Protein AF-A0A4Q1JEM3-F1 (afdb_monomer)

Mean predicted aligned error: 6.51 Å

Sequence (159 aa):
MIFRDGFASHGNNRNLQQHIRGDSCAAGSRDSNYIATISDINEAYNIARLYYSRSTFSGRLYRYRIRADNSFCSLPPSVAYIESRGIQFGHFERVMMRLQSEYASVNSIPIENIQGAVELVYDRNISMVNIVGVDYEKEIKGFDSCSCFIIQCLLCRHG

Foldseek 3Di:
DCLVAFFFQQAQDPPVVCVLVCQCDPVHVSHDQWDKWFLDPVVVFVVVLVQVVDPPHPFWKKKWKFQDDPQKDFVPVVVVVVVVVVDDDDPVSVVSSVVRRIIIGGGGGDSVGTPDMWIWDADPVVSGIDTDDDDPVVVDPDSPSRIIIDMDTPVPPDD

Structure (mmCIF, N/CA/C/O backbone):
data_AF-A0A4Q1JEM3-F1
#
_entry.id   AF-A0A4Q1JEM3-F1
#
loop_
_atom_site.group_PDB
_atom_site.id
_atom_site.type_symbol
_atom_site.label_atom_id
_atom_site.label_alt_id
_atom_site.label_comp_id
_atom_site.label_asym_id
_atom_site.label_entity_id
_atom_site.label_seq_id
_atom_site.pdbx_PDB_ins_code
_atom_site.Cartn_x
_atom_site.Cartn_y
_atom_site.Cartn_z
_atom_site.occupancy
_atom_site.B_iso_or_equiv
_atom_site.auth_seq_id
_atom_site.auth_comp_id
_atom_site.auth_asym_id
_atom_site.auth_atom_id
_atom_site.pdbx_PDB_model_num
ATOM 1 N N . MET A 1 1 ? -2.464 -15.538 -9.367 1.00 70.50 1 MET A N 1
ATOM 2 C CA . MET A 1 1 ? -2.962 -15.752 -7.990 1.00 70.50 1 MET A CA 1
ATOM 3 C C . MET A 1 1 ? -3.841 -14.600 -7.528 1.00 70.50 1 MET A C 1
ATOM 5 O O . MET A 1 1 ? -4.985 -14.854 -7.202 1.00 70.50 1 MET A O 1
ATOM 9 N N . ILE A 1 2 ? -3.372 -13.348 -7.578 1.00 84.44 2 ILE A N 1
ATOM 10 C CA . ILE A 1 2 ? -4.177 -12.178 -7.174 1.00 84.44 2 ILE A CA 1
ATOM 11 C C . ILE A 1 2 ? -5.470 -12.017 -7.999 1.00 84.44 2 ILE A C 1
ATOM 13 O O . ILE A 1 2 ? -6.526 -11.824 -7.421 1.00 84.44 2 ILE A O 1
ATOM 17 N N . PHE A 1 3 ? -5.443 -12.246 -9.316 1.00 83.94 3 PHE A N 1
ATOM 18 C CA . PHE A 1 3 ? -6.669 -12.278 -10.142 1.00 83.94 3 PHE A CA 1
ATOM 19 C C . PHE A 1 3 ? -7.652 -13.419 -9.820 1.00 83.94 3 PHE A C 1
ATOM 21 O O . PHE A 1 3 ? -8.728 -13.473 -10.400 1.00 83.94 3 PHE A O 1
ATOM 28 N N . ARG A 1 4 ? -7.279 -14.353 -8.940 1.00 85.25 4 ARG A N 1
ATOM 29 C CA . ARG A 1 4 ? -8.142 -15.451 -8.483 1.00 85.25 4 ARG A CA 1
ATOM 30 C C . ARG A 1 4 ? -8.640 -15.220 -7.056 1.00 85.25 4 ARG A C 1
ATOM 32 O O . ARG A 1 4 ? -9.787 -15.525 -6.773 1.00 85.25 4 ARG A O 1
ATOM 39 N N . ASP A 1 5 ? -7.776 -14.696 -6.187 1.00 88.69 5 ASP A N 1
ATOM 40 C CA . ASP A 1 5 ? -8.023 -14.644 -4.740 1.00 88.69 5 ASP A CA 1
ATOM 41 C C . ASP A 1 5 ? -8.315 -13.220 -4.224 1.00 88.69 5 ASP A C 1
ATOM 43 O O . ASP A 1 5 ? -8.760 -13.058 -3.093 1.00 88.69 5 ASP A O 1
ATOM 47 N N . GLY A 1 6 ? -8.051 -12.184 -5.025 1.00 91.25 6 GLY A N 1
ATOM 48 C CA . GLY A 1 6 ? -8.112 -10.793 -4.587 1.00 91.25 6 GLY A CA 1
ATOM 49 C C . GLY A 1 6 ? -6.960 -10.416 -3.650 1.00 91.25 6 GLY A C 1
ATOM 50 O O . GLY A 1 6 ? -5.905 -11.064 -3.628 1.00 91.25 6 GLY A O 1
ATOM 51 N N . PHE A 1 7 ? -7.167 -9.355 -2.873 1.00 93.69 7 PHE A N 1
ATOM 52 C CA . PHE A 1 7 ? -6.309 -8.990 -1.746 1.00 93.69 7 PHE A CA 1
ATOM 53 C C . PHE A 1 7 ? -7.063 -9.179 -0.434 1.00 93.69 7 PHE A C 1
ATOM 55 O O . PHE A 1 7 ? -8.241 -8.848 -0.344 1.00 93.69 7 PHE A O 1
ATOM 62 N N . ALA A 1 8 ? -6.364 -9.652 0.592 1.00 94.00 8 ALA A N 1
ATOM 63 C CA . ALA A 1 8 ? -6.870 -9.743 1.954 1.00 94.00 8 ALA A CA 1
ATOM 64 C C . ALA A 1 8 ? -5.931 -8.978 2.891 1.00 94.00 8 ALA A C 1
ATOM 66 O O . ALA A 1 8 ? -4.712 -8.982 2.692 1.00 94.00 8 ALA A O 1
ATOM 67 N N . SER A 1 9 ? -6.501 -8.313 3.891 1.00 93.38 9 SER A N 1
ATOM 68 C CA . SER A 1 9 ? -5.757 -7.660 4.957 1.00 93.38 9 SER A CA 1
ATOM 69 C C . SER A 1 9 ? -5.063 -8.701 5.834 1.00 93.38 9 SER A C 1
ATOM 71 O O . SER A 1 9 ? -5.367 -9.894 5.795 1.00 93.38 9 SER A O 1
ATOM 73 N N . HIS A 1 10 ? -4.100 -8.253 6.633 1.00 92.44 10 HIS A N 1
ATOM 74 C CA . HIS A 1 10 ? -3.339 -9.151 7.494 1.00 92.44 10 HIS A CA 1
ATOM 75 C C . HIS A 1 10 ? -4.174 -9.733 8.647 1.00 92.44 10 HIS A C 1
ATOM 77 O O . HIS A 1 10 ? -3.973 -10.881 9.034 1.00 92.44 10 HIS A O 1
ATOM 83 N N . GLY A 1 11 ? -5.111 -8.957 9.193 1.00 93.94 11 GLY A N 1
ATOM 84 C CA . GLY A 1 11 ? -5.962 -9.370 10.303 1.00 93.94 11 GLY A CA 1
ATOM 85 C C . GLY A 1 11 ? -7.157 -8.441 10.490 1.00 93.94 11 GLY A C 1
ATOM 86 O O . GLY A 1 11 ? -7.683 -7.902 9.521 1.00 93.94 11 GLY A O 1
ATOM 87 N N . ASN A 1 12 ? -7.579 -8.260 11.745 1.00 96.19 12 ASN A N 1
ATOM 88 C CA . ASN A 1 12 ? -8.792 -7.526 12.122 1.00 96.19 12 ASN A CA 1
ATOM 89 C C . ASN A 1 12 ? -8.513 -6.251 12.952 1.00 96.19 12 ASN A C 1
ATOM 91 O O . ASN A 1 12 ? -9.450 -5.641 13.472 1.00 96.19 12 ASN A O 1
ATOM 95 N N . ASN A 1 13 ? -7.251 -5.817 13.072 1.00 95.69 13 ASN A N 1
ATOM 96 C CA . ASN A 1 13 ? -6.868 -4.608 13.804 1.00 95.69 13 ASN A CA 1
ATOM 97 C C . ASN A 1 13 ? -7.327 -3.337 13.066 1.00 95.69 13 ASN A C 1
ATOM 99 O O . ASN A 1 13 ? -6.842 -3.010 11.983 1.00 95.69 13 ASN A O 1
ATOM 103 N N . ARG A 1 14 ? -8.264 -2.602 13.677 1.00 95.00 14 ARG A N 1
ATOM 104 C CA . ARG A 1 14 ? -8.850 -1.357 13.144 1.00 95.00 14 ARG A CA 1
ATOM 105 C C . ARG A 1 14 ? -8.169 -0.085 13.656 1.00 95.00 14 ARG A C 1
ATOM 107 O O . ARG A 1 14 ? -8.722 1.007 13.538 1.00 95.00 14 ARG A O 1
ATOM 114 N N . ASN A 1 15 ? -6.979 -0.197 14.239 1.00 93.94 15 ASN A N 1
ATOM 115 C CA . ASN A 1 15 ? -6.191 0.966 14.614 1.00 93.94 15 ASN A CA 1
ATOM 116 C C . ASN A 1 15 ? -5.556 1.597 13.363 1.00 93.94 15 ASN A C 1
ATOM 118 O O . ASN A 1 15 ? -4.464 1.222 12.937 1.00 93.94 15 ASN A O 1
ATOM 122 N N . LEU A 1 16 ? -6.251 2.573 12.774 1.00 90.88 16 LEU A N 1
ATOM 123 C CA . LEU A 1 16 ? -5.791 3.252 11.562 1.00 90.88 16 LEU A CA 1
ATOM 124 C C . LEU A 1 16 ? -4.459 3.996 11.771 1.00 90.88 16 LEU A C 1
ATOM 126 O O . LEU A 1 16 ? -3.649 4.051 10.853 1.00 90.88 16 LEU A O 1
ATOM 130 N N . GLN A 1 17 ? -4.172 4.505 12.975 1.00 90.75 17 GLN A N 1
ATOM 131 C CA . GLN A 1 17 ? -2.884 5.150 13.259 1.00 90.75 17 GLN A CA 1
ATOM 132 C C . GLN A 1 17 ? -1.719 4.151 13.166 1.00 90.75 17 GLN A C 1
ATOM 134 O O . GLN A 1 17 ? -0.692 4.466 12.569 1.00 90.75 17 GLN A O 1
ATOM 139 N N . GLN A 1 18 ? -1.886 2.934 13.697 1.00 92.06 18 GLN A N 1
ATOM 140 C CA . GLN A 1 18 ? -0.894 1.860 13.544 1.00 92.06 18 GLN A CA 1
ATOM 141 C C . GLN A 1 18 ? -0.760 1.388 12.092 1.00 92.06 18 GLN A C 1
ATOM 143 O O . GLN A 1 18 ? 0.308 0.931 11.694 1.00 92.06 18 GLN A O 1
ATOM 148 N N . HIS A 1 19 ? -1.826 1.460 11.291 1.00 91.81 19 HIS A N 1
ATOM 149 C CA . HIS A 1 19 ? -1.745 1.166 9.858 1.00 91.81 19 HIS A CA 1
ATOM 150 C C . HIS A 1 19 ? -0.910 2.210 9.113 1.00 91.81 19 HIS A C 1
ATOM 152 O O . HIS A 1 19 ? 0.063 1.846 8.460 1.00 91.81 19 HIS A O 1
ATOM 158 N N . ILE A 1 20 ? -1.223 3.497 9.299 1.00 88.31 20 ILE A N 1
ATOM 159 C CA . ILE A 1 20 ? -0.529 4.628 8.658 1.00 88.31 20 ILE A CA 1
ATOM 160 C C . ILE A 1 20 ? 0.976 4.623 8.975 1.00 88.31 20 ILE A C 1
ATOM 162 O O . ILE A 1 20 ? 1.801 4.967 8.133 1.00 88.31 20 ILE A O 1
ATOM 166 N N . ARG A 1 21 ? 1.356 4.210 10.190 1.00 86.94 21 ARG A N 1
ATOM 167 C CA . ARG A 1 21 ? 2.766 4.078 10.605 1.00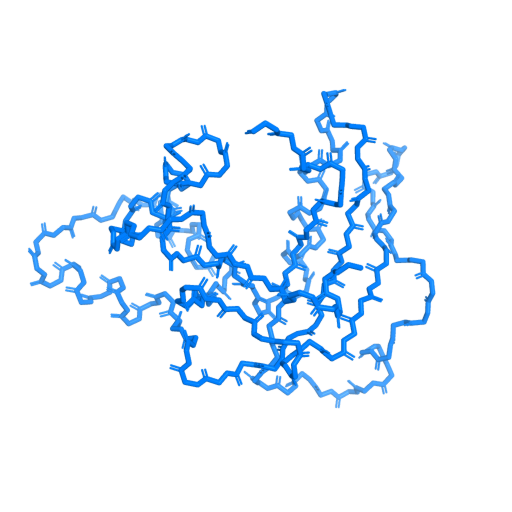 86.94 21 ARG A CA 1
ATOM 168 C C . ARG A 1 21 ? 3.475 2.853 10.028 1.00 86.94 21 ARG A C 1
ATOM 170 O O . ARG A 1 21 ? 4.699 2.785 10.062 1.00 86.94 21 ARG A O 1
ATOM 177 N N . GLY A 1 22 ? 2.722 1.875 9.532 1.00 86.38 22 GLY A N 1
ATOM 178 C CA . GLY A 1 22 ? 3.233 0.563 9.143 1.00 86.38 22 GLY A CA 1
ATOM 179 C C . GLY A 1 22 ? 3.423 -0.419 10.308 1.00 86.38 22 GLY A C 1
ATOM 180 O O . GLY A 1 22 ? 3.790 -1.568 10.059 1.00 86.38 22 GLY A O 1
ATOM 181 N N . ASP A 1 23 ? 3.119 -0.020 11.549 1.00 89.81 23 ASP A N 1
ATOM 182 C CA . ASP A 1 23 ? 3.274 -0.834 12.766 1.00 89.81 23 ASP A CA 1
ATOM 183 C C . ASP A 1 23 ? 2.390 -2.090 12.757 1.00 89.81 23 ASP A C 1
ATOM 185 O O . ASP A 1 23 ? 2.761 -3.109 13.332 1.00 89.81 23 ASP A O 1
ATOM 189 N N . SER A 1 24 ? 1.226 -2.038 12.098 1.00 91.81 24 SER A N 1
ATOM 190 C CA . SER A 1 24 ? 0.320 -3.197 11.951 1.00 91.81 24 SER A CA 1
ATOM 191 C C . SER A 1 24 ? 0.509 -3.989 10.651 1.00 91.81 24 SER A C 1
ATOM 193 O O . SER A 1 24 ? -0.155 -5.005 10.425 1.00 91.81 24 SER A O 1
ATOM 195 N N . CYS A 1 25 ? 1.420 -3.534 9.787 1.00 89.56 25 CYS A N 1
ATOM 196 C CA . CYS A 1 25 ? 1.653 -4.078 8.451 1.00 89.56 25 CYS A CA 1
ATOM 197 C C . CYS A 1 25 ? 2.765 -5.146 8.462 1.00 89.56 25 CYS A C 1
ATOM 199 O O . CYS A 1 25 ? 3.177 -5.638 9.512 1.00 89.56 25 CYS A O 1
ATOM 201 N N . ALA A 1 26 ? 3.277 -5.511 7.281 1.00 84.88 26 ALA A N 1
ATOM 202 C CA . ALA A 1 26 ? 4.251 -6.592 7.095 1.00 84.88 26 ALA A CA 1
ATOM 203 C C . ALA A 1 26 ? 5.531 -6.488 7.957 1.00 84.88 26 ALA A C 1
ATOM 205 O O . ALA A 1 26 ? 6.129 -7.519 8.283 1.00 84.88 26 ALA A O 1
ATOM 206 N N . ALA A 1 27 ? 5.952 -5.265 8.300 1.00 81.44 27 ALA A N 1
ATOM 207 C CA . ALA A 1 27 ? 7.147 -4.986 9.099 1.00 81.44 27 ALA A CA 1
ATOM 208 C C . ALA A 1 27 ? 6.894 -4.942 10.621 1.00 81.44 27 ALA A C 1
ATOM 210 O O . ALA A 1 27 ? 7.856 -4.816 11.374 1.00 81.44 27 ALA A O 1
ATOM 211 N N . GLY A 1 28 ? 5.636 -5.041 11.065 1.00 90.44 28 GLY A N 1
ATOM 212 C CA . GLY A 1 28 ? 5.246 -4.970 12.473 1.00 90.44 28 GLY A CA 1
ATOM 213 C C . GLY A 1 28 ? 4.382 -6.158 12.909 1.00 90.44 28 GLY A C 1
ATOM 214 O O . GLY A 1 28 ? 4.761 -7.302 12.665 1.00 90.44 28 GLY A O 1
ATOM 215 N N . SER A 1 29 ? 3.238 -5.917 13.563 1.00 92.75 29 SER A N 1
ATOM 216 C CA . SER A 1 29 ? 2.391 -6.973 14.160 1.00 92.75 29 SER A CA 1
ATOM 217 C C . SER A 1 29 ? 1.664 -7.862 13.152 1.00 92.75 29 SER A C 1
ATOM 219 O O . SER A 1 29 ? 1.189 -8.928 13.538 1.00 92.75 29 SER A O 1
ATOM 221 N N . ARG A 1 30 ? 1.590 -7.461 11.874 1.00 94.06 30 ARG A N 1
ATOM 222 C CA . ARG A 1 30 ? 0.907 -8.211 10.804 1.00 94.06 30 ARG A CA 1
ATOM 223 C C . ARG A 1 30 ? -0.534 -8.581 11.165 1.00 94.06 30 ARG A C 1
ATOM 225 O O . ARG A 1 30 ? -0.961 -9.712 10.957 1.00 94.06 30 ARG A O 1
ATOM 232 N N . ASP A 1 31 ? -1.292 -7.625 11.685 1.00 96.19 31 ASP A N 1
ATOM 233 C CA . ASP A 1 31 ? -2.689 -7.827 12.082 1.00 96.19 31 ASP A CA 1
ATOM 234 C C . ASP A 1 31 ? -3.642 -6.748 11.545 1.00 96.19 31 ASP A C 1
ATOM 236 O O . ASP A 1 31 ? -4.832 -6.770 11.865 1.00 96.19 31 ASP A O 1
ATOM 240 N N . SER A 1 32 ? -3.151 -5.830 10.703 1.00 95.75 32 SER A N 1
ATOM 241 C CA . SER A 1 32 ? -3.944 -4.734 10.136 1.00 95.75 32 SER A CA 1
ATOM 242 C C . SER A 1 32 ? -5.193 -5.216 9.394 1.00 95.75 32 SER A C 1
ATOM 244 O O . SER A 1 32 ? -5.114 -6.138 8.583 1.00 95.75 32 SER A O 1
ATOM 246 N N . ASN A 1 33 ? -6.321 -4.535 9.610 1.00 96.25 33 ASN A N 1
ATOM 247 C CA . ASN A 1 33 ? -7.581 -4.721 8.874 1.00 96.25 33 ASN A CA 1
ATOM 248 C C . ASN A 1 33 ? -7.680 -3.859 7.607 1.00 96.25 33 ASN A C 1
ATOM 250 O O . ASN A 1 33 ? -8.761 -3.714 7.031 1.00 96.25 33 ASN A O 1
ATOM 254 N N . TYR A 1 34 ? -6.576 -3.235 7.208 1.00 94.75 34 TYR A N 1
ATOM 255 C CA . TYR A 1 34 ? -6.535 -2.309 6.089 1.00 94.75 34 TYR A CA 1
ATOM 256 C C . TYR A 1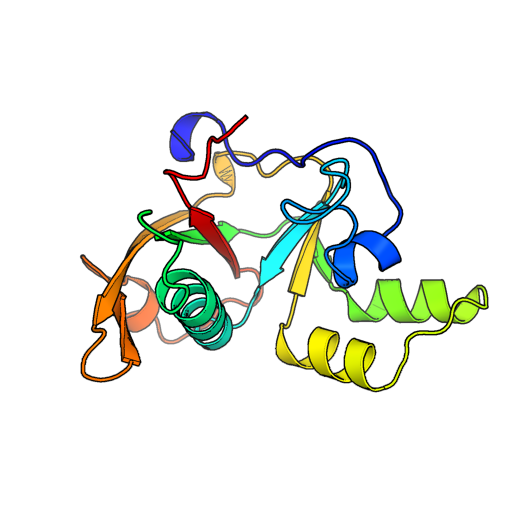 34 ? -5.530 -2.773 5.041 1.00 94.75 34 TYR A C 1
ATOM 258 O O . TYR A 1 34 ? -4.479 -3.334 5.361 1.00 94.75 34 TYR A O 1
ATOM 266 N N . ILE A 1 35 ? -5.869 -2.519 3.783 1.00 94.31 35 ILE A N 1
ATOM 267 C CA . ILE A 1 35 ? -5.008 -2.721 2.625 1.00 94.31 35 ILE A CA 1
ATOM 268 C C . ILE A 1 35 ? -4.694 -1.335 2.068 1.00 94.31 35 ILE A C 1
ATOM 270 O O . ILE A 1 35 ? -5.593 -0.651 1.572 1.00 94.31 35 ILE A O 1
ATOM 274 N N . ALA A 1 36 ? -3.427 -0.935 2.166 1.00 92.69 36 ALA A N 1
ATOM 275 C CA . ALA A 1 36 ? -2.956 0.350 1.669 1.00 92.69 36 ALA A CA 1
ATOM 276 C C . ALA A 1 36 ? -2.957 0.359 0.136 1.00 92.69 36 ALA A C 1
ATOM 278 O O . ALA A 1 36 ? -2.376 -0.521 -0.508 1.00 92.69 36 ALA A O 1
ATOM 279 N N . THR A 1 37 ? -3.600 1.368 -0.444 1.00 92.56 37 THR A N 1
ATOM 280 C CA . THR A 1 37 ? -3.606 1.639 -1.884 1.00 92.56 37 THR A CA 1
ATOM 281 C C . THR A 1 37 ? -3.298 3.110 -2.114 1.00 92.56 37 THR A C 1
ATOM 283 O O . THR A 1 37 ? -3.548 3.938 -1.248 1.00 92.56 37 THR A O 1
ATOM 286 N N . ILE A 1 38 ? -2.763 3.462 -3.273 1.00 90.62 38 ILE A N 1
ATOM 287 C CA . ILE A 1 38 ? -2.363 4.839 -3.587 1.00 90.62 38 ILE A CA 1
ATOM 288 C C . ILE A 1 38 ? -3.003 5.286 -4.893 1.00 90.62 38 ILE A C 1
ATOM 290 O O . ILE A 1 38 ? -3.203 4.479 -5.793 1.00 90.62 38 ILE A O 1
ATOM 294 N N . SER A 1 39 ? -3.332 6.566 -5.013 1.00 86.81 39 SER A N 1
ATOM 295 C CA . SER A 1 39 ? -3.916 7.117 -6.247 1.00 86.81 39 SER A CA 1
ATOM 296 C C . SER A 1 39 ? -2.879 7.748 -7.186 1.00 86.81 39 SER A C 1
ATOM 298 O O . SER A 1 39 ? -3.157 7.921 -8.370 1.00 86.81 39 SER A O 1
ATOM 300 N N . ASP A 1 40 ? -1.667 8.037 -6.697 1.00 84.44 40 ASP A N 1
ATOM 301 C CA . ASP A 1 40 ? -0.574 8.582 -7.509 1.00 84.44 40 ASP A CA 1
ATOM 302 C C . ASP A 1 40 ? 0.333 7.466 -8.052 1.00 84.44 40 ASP A C 1
ATOM 304 O O . ASP A 1 40 ? 1.024 6.760 -7.314 1.00 84.44 40 ASP A O 1
ATOM 308 N N . ILE A 1 41 ? 0.374 7.331 -9.378 1.00 85.00 41 ILE A N 1
ATOM 309 C CA . ILE A 1 41 ? 1.234 6.368 -10.075 1.00 85.00 41 ILE A CA 1
ATOM 310 C C . ILE A 1 41 ? 2.732 6.609 -9.831 1.00 85.00 41 ILE A C 1
ATOM 312 O O . ILE A 1 41 ? 3.513 5.656 -9.803 1.00 85.00 41 ILE A O 1
ATOM 316 N N . ASN A 1 42 ? 3.157 7.861 -9.643 1.00 86.56 42 ASN A N 1
ATOM 317 C CA . ASN A 1 42 ? 4.558 8.180 -9.3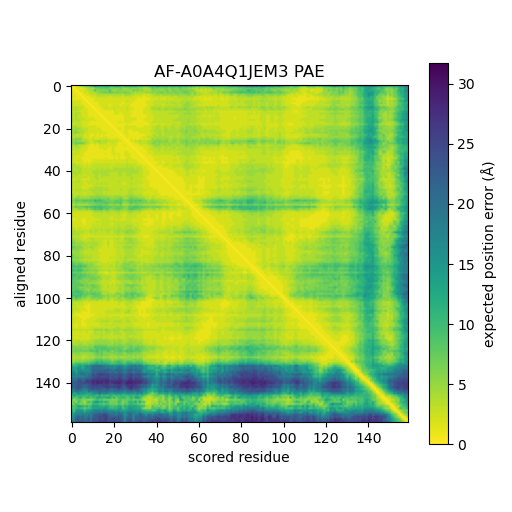78 1.00 86.56 42 ASN A CA 1
ATOM 318 C C . ASN A 1 42 ? 4.965 7.676 -7.999 1.00 86.56 42 ASN A C 1
ATOM 320 O O . ASN A 1 42 ? 6.064 7.139 -7.840 1.00 86.56 42 ASN A O 1
ATOM 324 N N . GLU A 1 43 ? 4.057 7.773 -7.028 1.00 85.88 43 GLU A N 1
ATOM 325 C CA . GLU A 1 43 ? 4.292 7.207 -5.710 1.00 85.88 43 GLU A CA 1
ATOM 326 C C . GLU A 1 43 ? 4.382 5.682 -5.764 1.00 85.88 43 GLU A C 1
ATOM 328 O O . GLU A 1 43 ? 5.218 5.087 -5.085 1.00 85.88 43 GLU A O 1
ATOM 333 N N . ALA A 1 44 ? 3.641 5.037 -6.669 1.00 87.31 44 ALA A N 1
ATOM 334 C CA . ALA A 1 44 ? 3.800 3.610 -6.914 1.00 87.31 44 ALA A CA 1
ATOM 335 C C . ALA A 1 44 ? 5.245 3.296 -7.345 1.00 87.31 44 ALA A C 1
ATOM 337 O O . ALA A 1 44 ? 5.926 2.447 -6.764 1.00 87.31 44 ALA A O 1
ATOM 338 N N . TYR A 1 45 ? 5.787 4.033 -8.311 1.00 90.62 45 TYR A N 1
ATOM 339 C CA . TYR A 1 45 ? 7.178 3.831 -8.715 1.00 90.62 45 TYR A CA 1
ATOM 340 C C . TYR A 1 45 ? 8.185 4.149 -7.600 1.00 90.62 45 TYR A C 1
ATOM 342 O O . TYR A 1 45 ? 9.195 3.450 -7.486 1.00 90.62 45 TYR A O 1
ATOM 350 N N . ASN A 1 46 ? 7.913 5.138 -6.743 1.00 89.62 46 ASN A N 1
ATOM 351 C CA . ASN A 1 46 ? 8.749 5.437 -5.579 1.00 89.62 46 ASN A CA 1
ATOM 352 C C . ASN A 1 46 ? 8.756 4.286 -4.568 1.00 89.62 46 ASN A C 1
ATOM 354 O O . ASN A 1 46 ? 9.832 3.837 -4.171 1.00 89.62 46 ASN A O 1
ATOM 358 N N . ILE A 1 47 ? 7.588 3.747 -4.214 1.00 88.50 47 ILE A N 1
ATOM 359 C CA . ILE A 1 47 ? 7.463 2.587 -3.323 1.00 88.50 47 ILE A CA 1
ATOM 360 C C . ILE A 1 47 ? 8.191 1.381 -3.921 1.00 88.50 47 ILE A C 1
ATOM 362 O O . ILE A 1 47 ? 8.985 0.734 -3.238 1.00 88.50 47 ILE A O 1
ATOM 366 N N . ALA A 1 48 ? 7.986 1.095 -5.209 1.00 91.94 48 ALA A N 1
ATOM 367 C CA . ALA A 1 48 ? 8.668 -0.009 -5.876 1.00 91.94 48 ALA A CA 1
ATOM 368 C C . ALA A 1 48 ? 10.194 0.154 -5.834 1.00 91.94 48 ALA A C 1
ATOM 370 O O . ALA A 1 48 ? 10.906 -0.800 -5.514 1.00 91.94 48 ALA A O 1
ATOM 371 N N . ARG A 1 49 ? 10.699 1.370 -6.077 1.00 93.19 49 ARG A N 1
ATOM 372 C CA . ARG A 1 49 ? 12.124 1.701 -5.953 1.00 93.19 49 ARG A CA 1
ATOM 373 C C . ARG A 1 49 ? 12.639 1.443 -4.537 1.00 93.19 49 ARG A C 1
ATOM 375 O O 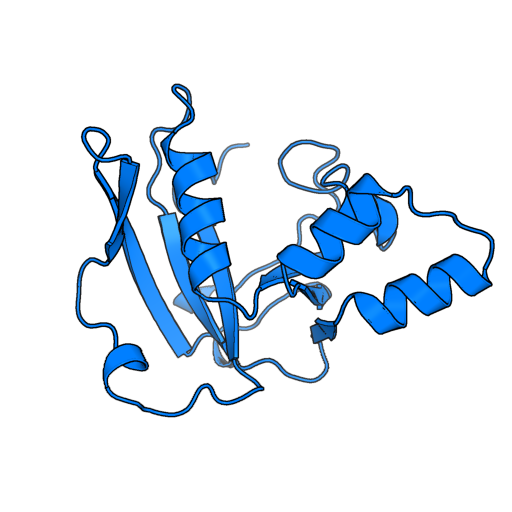. ARG A 1 49 ? 13.713 0.869 -4.396 1.00 93.19 49 ARG A O 1
ATOM 382 N N . LEU A 1 50 ? 11.885 1.823 -3.501 1.00 90.00 50 LEU A N 1
ATOM 383 C CA . LEU A 1 50 ? 12.253 1.597 -2.097 1.00 90.00 50 LEU A CA 1
ATOM 384 C C . LEU A 1 50 ? 12.336 0.112 -1.730 1.00 90.00 50 LEU A C 1
ATOM 386 O O . LEU A 1 50 ? 13.195 -0.268 -0.938 1.00 90.00 50 LEU A O 1
ATOM 390 N N . TYR A 1 51 ? 11.461 -0.732 -2.279 1.00 90.00 51 TYR A N 1
ATOM 391 C CA . TYR A 1 51 ? 11.561 -2.181 -2.092 1.00 90.00 51 TYR A CA 1
ATOM 392 C C . TYR A 1 51 ? 12.762 -2.755 -2.848 1.00 90.00 51 TYR A C 1
ATOM 394 O O . TYR A 1 51 ? 13.572 -3.462 -2.253 1.00 90.00 51 TYR A O 1
ATOM 402 N N . TYR A 1 52 ? 12.913 -2.421 -4.132 1.00 93.12 52 TYR A N 1
ATOM 403 C CA . TYR A 1 52 ? 13.978 -2.960 -4.978 1.00 93.12 52 TYR A CA 1
ATOM 404 C C . TYR A 1 52 ? 15.391 -2.498 -4.592 1.00 93.12 52 TYR A C 1
ATOM 406 O O . TYR A 1 52 ? 16.355 -3.228 -4.835 1.00 93.12 52 TYR A O 1
ATOM 414 N N . SER A 1 53 ? 15.538 -1.306 -4.006 1.00 91.38 53 SER A N 1
ATOM 415 C CA . SER A 1 53 ? 16.836 -0.779 -3.566 1.00 91.38 53 SER A CA 1
ATOM 416 C C . SER A 1 53 ? 17.375 -1.476 -2.313 1.00 91.38 53 SER A C 1
ATOM 418 O O . SER A 1 53 ? 18.577 -1.413 -2.050 1.00 91.38 53 SER A O 1
ATOM 420 N N . ARG A 1 54 ? 16.526 -2.187 -1.556 1.00 89.25 54 ARG A N 1
ATOM 421 C CA . ARG A 1 54 ? 16.958 -2.978 -0.397 1.00 89.25 54 ARG A CA 1
ATOM 422 C C . ARG A 1 54 ? 17.784 -4.171 -0.868 1.00 89.25 54 ARG A C 1
ATOM 424 O O . ARG A 1 54 ? 17.327 -4.987 -1.665 1.00 89.25 54 ARG A O 1
ATOM 431 N N . SER A 1 55 ? 18.991 -4.318 -0.326 1.00 86.69 55 SER A N 1
ATOM 432 C CA . SER A 1 55 ? 19.883 -5.449 -0.630 1.00 86.69 55 SER A CA 1
ATOM 433 C C . SER A 1 55 ? 19.273 -6.809 -0.277 1.00 86.69 55 SER A C 1
ATOM 435 O O . SER A 1 55 ? 19.608 -7.810 -0.899 1.00 86.69 55 SER A O 1
ATOM 437 N N . THR A 1 56 ? 18.354 -6.837 0.689 1.00 87.12 56 THR A N 1
ATOM 438 C CA . THR A 1 56 ? 17.649 -8.038 1.148 1.00 87.12 56 THR A CA 1
ATOM 439 C C . THR A 1 56 ? 16.456 -8.430 0.277 1.00 87.12 56 THR A C 1
ATOM 441 O O . THR A 1 56 ? 15.885 -9.499 0.477 1.00 87.12 56 THR A O 1
ATOM 444 N N . PHE A 1 57 ? 16.050 -7.592 -0.681 1.00 87.25 57 PHE A N 1
ATOM 445 C CA . PHE A 1 57 ? 14.913 -7.877 -1.547 1.00 87.25 57 PHE A CA 1
ATOM 446 C C . PHE A 1 57 ? 15.347 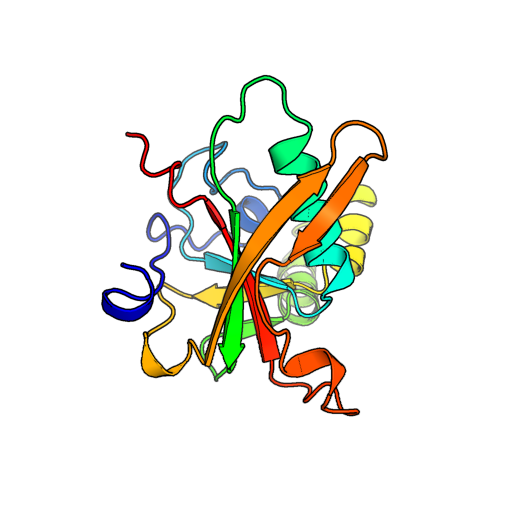-8.643 -2.805 1.00 87.25 57 PHE A C 1
ATOM 448 O O . PHE A 1 57 ? 16.124 -8.141 -3.616 1.00 87.25 57 PHE A O 1
ATOM 455 N N . SER A 1 58 ? 14.792 -9.841 -2.997 1.00 85.88 58 SER A N 1
ATOM 456 C CA . SER A 1 58 ? 15.007 -10.705 -4.173 1.00 85.88 58 SER A CA 1
ATOM 457 C C . SER A 1 58 ? 13.713 -11.003 -4.949 1.00 85.88 58 SER A C 1
ATOM 459 O O . SER A 1 58 ? 13.669 -11.898 -5.792 1.00 85.88 58 SER A O 1
ATOM 461 N N . GLY A 1 59 ? 12.642 -10.263 -4.648 1.00 88.06 59 GLY A N 1
ATOM 462 C CA . GLY A 1 59 ? 11.304 -10.501 -5.171 1.00 88.06 59 GLY A CA 1
ATOM 463 C C . GLY A 1 59 ? 11.011 -9.857 -6.530 1.00 88.06 59 GLY A C 1
ATOM 464 O O . GLY A 1 59 ? 11.823 -9.130 -7.096 1.00 88.06 59 GLY A O 1
ATOM 465 N N . ARG A 1 60 ? 9.787 -10.082 -7.019 1.00 91.31 60 ARG A N 1
ATOM 466 C CA . ARG A 1 60 ? 9.177 -9.333 -8.127 1.00 91.31 60 ARG A CA 1
ATOM 467 C C . ARG A 1 60 ? 8.001 -8.531 -7.601 1.00 91.31 60 ARG A C 1
ATOM 469 O O . ARG A 1 60 ? 7.196 -9.059 -6.826 1.00 91.31 60 ARG A O 1
ATOM 476 N N . LEU A 1 61 ? 7.897 -7.288 -8.047 1.00 92.62 61 LEU A N 1
ATOM 477 C CA . LEU A 1 61 ? 6.799 -6.385 -7.731 1.00 92.62 61 LEU A CA 1
ATOM 478 C C . LEU A 1 61 ? 5.875 -6.231 -8.929 1.00 92.62 61 LEU A C 1
ATOM 480 O O . LEU A 1 61 ? 6.320 -6.151 -10.072 1.00 92.62 61 LEU A O 1
ATOM 484 N N . TYR A 1 62 ? 4.586 -6.140 -8.639 1.00 91.94 62 TYR A N 1
ATOM 485 C CA . TYR A 1 62 ? 3.554 -5.875 -9.627 1.00 91.94 62 TYR A CA 1
ATOM 486 C C . TYR A 1 62 ? 2.727 -4.695 -9.149 1.00 91.94 62 TYR A C 1
ATOM 488 O O . TYR A 1 62 ? 2.379 -4.631 -7.966 1.00 91.94 62 TYR A O 1
ATOM 496 N N . ARG A 1 63 ? 2.402 -3.789 -10.071 1.00 92.50 63 ARG A N 1
ATOM 497 C CA . ARG A 1 63 ? 1.398 -2.751 -9.850 1.00 92.50 63 ARG A CA 1
ATOM 498 C C . ARG A 1 63 ? 0.058 -3.279 -10.333 1.00 92.50 63 ARG A C 1
ATOM 500 O O . ARG A 1 63 ? -0.063 -3.645 -11.499 1.00 92.50 63 ARG A O 1
ATOM 507 N N . TYR A 1 64 ? -0.934 -3.281 -9.456 1.00 91.62 64 TYR A N 1
ATOM 508 C CA . TYR A 1 64 ? -2.312 -3.632 -9.777 1.00 91.62 64 TYR A CA 1
ATOM 509 C C . TYR A 1 64 ? -3.146 -2.366 -9.869 1.00 91.62 64 TYR A C 1
ATOM 511 O O . TYR A 1 64 ? -3.060 -1.532 -8.970 1.00 91.62 64 TYR A O 1
ATOM 519 N N . ARG A 1 65 ? -3.946 -2.235 -10.928 1.00 90.75 65 ARG A N 1
ATOM 520 C CA . ARG A 1 65 ? -4.955 -1.179 -11.047 1.00 90.75 65 ARG A CA 1
ATOM 521 C C . ARG A 1 65 ? -6.261 -1.679 -10.452 1.00 90.75 65 ARG A C 1
ATOM 523 O O . ARG A 1 65 ? -6.715 -2.774 -10.792 1.00 90.75 65 ARG A O 1
ATOM 530 N N . ILE A 1 66 ? -6.848 -0.881 -9.574 1.00 90.88 66 ILE A N 1
ATOM 531 C CA . ILE A 1 66 ? -8.008 -1.260 -8.781 1.00 90.88 66 ILE A CA 1
ATOM 532 C C . ILE A 1 66 ? -9.086 -0.191 -8.921 1.00 90.88 66 ILE A C 1
ATOM 534 O O . ILE A 1 66 ? -8.826 0.991 -8.706 1.00 90.88 66 ILE A O 1
ATOM 538 N N . ARG A 1 67 ? -10.305 -0.613 -9.256 1.00 92.06 67 ARG A N 1
ATOM 539 C CA . ARG A 1 67 ? -11.502 0.223 -9.178 1.00 92.06 67 ARG A CA 1
ATOM 540 C C . ARG A 1 67 ? -11.895 0.351 -7.708 1.00 92.06 67 ARG A C 1
ATOM 542 O O . ARG A 1 67 ? -12.288 -0.643 -7.095 1.00 92.06 67 ARG A O 1
ATOM 549 N N . ALA A 1 68 ? -11.792 1.550 -7.150 1.00 89.31 68 ALA A N 1
ATOM 550 C CA . ALA A 1 68 ? -12.273 1.816 -5.802 1.00 89.31 68 ALA A CA 1
ATOM 551 C C . ALA A 1 68 ? -13.810 1.761 -5.756 1.00 89.31 68 ALA A C 1
ATOM 553 O O . ALA A 1 68 ? -14.498 2.107 -6.720 1.00 89.31 68 ALA A O 1
ATOM 554 N N . ASP A 1 69 ? -14.345 1.320 -4.624 1.00 89.69 69 ASP A N 1
ATOM 555 C CA . ASP A 1 69 ? -15.764 1.405 -4.284 1.00 89.69 69 ASP A CA 1
ATOM 556 C C . ASP A 1 69 ? -15.925 1.874 -2.826 1.00 89.69 69 ASP A C 1
ATOM 558 O O . ASP A 1 69 ? -14.998 2.426 -2.233 1.00 89.69 69 ASP A O 1
ATOM 562 N N . ASN A 1 70 ? -17.102 1.669 -2.239 1.00 90.06 70 ASN A N 1
ATOM 563 C CA . ASN A 1 70 ? -17.422 2.130 -0.890 1.00 90.06 70 ASN A CA 1
ATOM 564 C C . ASN A 1 70 ? -16.610 1.445 0.230 1.00 90.06 70 ASN A C 1
ATOM 566 O O . ASN A 1 70 ? -16.726 1.864 1.381 1.00 90.06 70 ASN A O 1
ATOM 570 N N . SER A 1 71 ? -15.816 0.405 -0.057 1.00 89.12 71 SER A N 1
ATOM 571 C CA . SER A 1 71 ? -14.895 -0.191 0.920 1.00 89.12 71 SER A CA 1
ATOM 572 C C . SER A 1 71 ? -13.588 0.594 1.089 1.00 89.12 71 SER A C 1
ATOM 574 O O . SER A 1 71 ? -12.824 0.298 2.013 1.00 89.12 71 SER A O 1
ATOM 576 N N . PHE A 1 72 ? -13.335 1.588 0.229 1.00 91.12 72 PHE A N 1
ATOM 577 C CA . PHE A 1 72 ? -12.127 2.406 0.223 1.00 91.12 72 PHE A CA 1
ATOM 578 C C . PHE A 1 72 ? -12.368 3.740 0.928 1.00 91.12 72 PHE A C 1
ATOM 580 O O . PHE A 1 72 ? -13.255 4.510 0.563 1.00 91.12 72 PHE A O 1
ATOM 587 N N . CYS A 1 73 ? -11.515 4.056 1.898 1.00 89.12 73 CYS A N 1
ATOM 588 C CA . CYS A 1 73 ? -11.544 5.326 2.614 1.00 89.12 73 CYS A CA 1
ATOM 589 C C . CYS A 1 73 ? -10.266 6.118 2.338 1.00 89.12 73 CYS A C 1
ATOM 591 O O . CYS A 1 73 ? -9.164 5.630 2.583 1.00 89.12 73 CYS A O 1
ATOM 593 N N . SER A 1 74 ? -10.402 7.365 1.887 1.00 88.50 74 SER A N 1
ATOM 594 C CA . SER A 1 74 ? -9.272 8.298 1.827 1.00 88.50 74 SER A CA 1
ATOM 595 C C . SER A 1 74 ? -8.776 8.618 3.240 1.00 88.50 74 SER A C 1
ATOM 597 O O . SER A 1 74 ? -9.600 8.852 4.129 1.00 88.50 74 SER A O 1
ATOM 599 N N . LEU A 1 75 ? -7.462 8.724 3.445 1.00 87.88 75 LEU A N 1
ATOM 600 C CA . LEU A 1 75 ? -6.919 9.050 4.769 1.00 87.88 75 LEU A CA 1
ATOM 601 C C . LEU A 1 75 ? -7.339 10.420 5.344 1.00 87.88 75 LEU A C 1
ATOM 603 O O . LEU A 1 75 ? -7.634 10.459 6.540 1.00 87.88 75 LEU A O 1
ATOM 607 N N . PRO A 1 76 ? -7.404 11.542 4.591 1.00 89.19 76 PRO A N 1
ATOM 608 C CA . PRO A 1 76 ? -7.550 12.864 5.212 1.00 89.19 76 PRO A CA 1
ATOM 609 C C . PRO A 1 76 ? -8.804 13.045 6.094 1.00 89.19 76 PRO A C 1
ATOM 611 O O . PRO A 1 76 ? -8.654 13.517 7.223 1.00 89.19 76 PRO A O 1
ATOM 614 N N . PRO A 1 77 ? -10.022 12.631 5.680 1.00 88.81 77 PRO A N 1
ATOM 615 C CA . PRO A 1 77 ? -11.202 12.688 6.546 1.00 88.81 77 PRO A CA 1
ATOM 616 C C . PRO A 1 77 ? -11.087 11.791 7.786 1.00 88.81 77 PRO A C 1
ATOM 618 O O . PRO A 1 7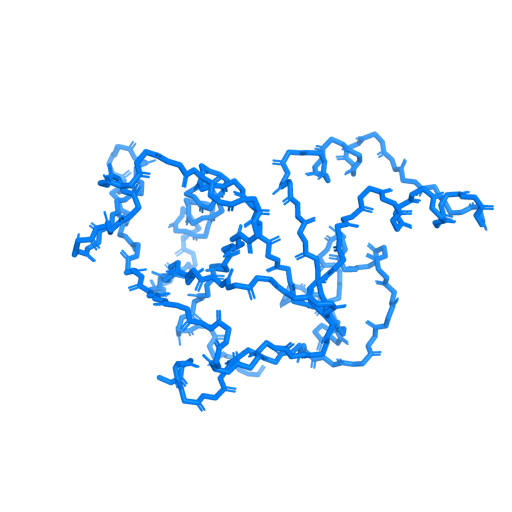7 ? -11.504 12.183 8.875 1.00 88.81 77 PRO A O 1
ATOM 621 N N . SER A 1 78 ? -10.504 10.595 7.647 1.00 88.38 78 SER A N 1
ATOM 622 C CA . SER A 1 78 ? -10.322 9.667 8.769 1.00 88.38 78 SER A CA 1
ATOM 623 C C . SER A 1 78 ? -9.302 10.187 9.781 1.00 88.38 78 SER A C 1
ATOM 625 O O . SER A 1 78 ? -9.523 10.080 10.985 1.00 88.38 78 SER A O 1
ATOM 627 N N . VAL A 1 79 ? -8.222 10.804 9.306 1.00 89.69 79 VAL A N 1
ATOM 628 C CA . VAL A 1 79 ? -7.212 11.467 10.140 1.00 89.69 79 VAL A CA 1
ATOM 629 C C . VAL A 1 79 ? -7.831 12.638 10.892 1.00 89.69 79 VAL A C 1
ATOM 631 O O . VAL A 1 79 ? -7.691 12.700 12.109 1.00 89.69 79 VAL A O 1
ATOM 634 N N . ALA A 1 80 ? -8.586 13.504 10.208 1.00 90.94 80 ALA A N 1
ATOM 635 C CA . ALA A 1 80 ? -9.271 14.629 10.844 1.00 90.94 80 ALA A CA 1
ATOM 636 C C . ALA A 1 80 ? -10.238 14.168 11.949 1.00 90.94 80 ALA A C 1
ATOM 638 O O . ALA A 1 80 ? -10.285 14.763 13.026 1.00 90.94 80 ALA A O 1
ATOM 639 N N . TYR A 1 81 ? -10.971 13.073 11.718 1.00 90.94 81 TYR A N 1
ATOM 640 C CA . TYR A 1 81 ? -11.818 12.463 12.743 1.00 90.94 81 TYR A CA 1
ATOM 641 C C . TYR A 1 81 ? -11.001 11.931 13.929 1.00 90.94 81 TYR A C 1
ATOM 643 O O . TYR A 1 81 ? -11.347 12.176 15.080 1.00 90.94 81 TYR A O 1
ATOM 651 N N . ILE A 1 82 ? -9.900 11.222 13.683 1.00 90.50 82 ILE A N 1
ATOM 652 C CA . ILE A 1 82 ? -9.031 10.697 14.747 1.00 90.50 82 ILE A CA 1
ATOM 653 C C . ILE A 1 82 ? -8.428 11.844 15.579 1.00 90.50 82 ILE A C 1
ATOM 655 O O . ILE A 1 82 ? -8.410 11.771 16.811 1.00 90.50 82 ILE A O 1
ATOM 659 N N . GLU A 1 83 ? -8.021 12.936 14.929 1.00 93.25 83 GLU A N 1
ATOM 660 C CA . GLU A 1 83 ? -7.529 14.149 15.591 1.00 93.25 83 GLU A CA 1
ATOM 661 C C . GLU A 1 83 ? -8.604 14.823 16.444 1.00 93.25 83 GLU A C 1
ATOM 663 O O . GLU A 1 83 ? -8.338 15.206 17.587 1.00 93.25 83 GLU A O 1
ATOM 668 N N . SER A 1 84 ? -9.852 14.871 15.966 1.00 93.62 84 SER A N 1
ATOM 669 C CA . SER A 1 84 ? -10.978 15.389 16.752 1.00 93.62 84 SER A CA 1
ATOM 670 C C . SER A 1 84 ? -11.305 14.528 17.981 1.00 93.62 84 SER A C 1
ATOM 672 O O . SER A 1 84 ? -12.086 14.944 18.835 1.00 93.62 84 SER A O 1
ATOM 674 N N . ARG A 1 85 ? -10.738 13.318 18.085 1.00 93.62 85 ARG A N 1
ATOM 675 C CA . ARG A 1 85 ? -10.839 12.424 19.252 1.00 93.62 85 ARG A CA 1
ATOM 676 C C . ARG A 1 85 ? -9.624 12.512 20.184 1.00 93.62 85 ARG A C 1
ATOM 678 O O . ARG A 1 85 ? -9.540 11.731 21.128 1.00 93.62 85 ARG A O 1
ATOM 685 N N . GLY A 1 86 ? -8.715 13.462 19.954 1.00 92.50 86 GLY A N 1
ATOM 686 C CA . GLY A 1 86 ? -7.575 13.758 20.827 1.00 92.50 86 GLY A CA 1
ATOM 687 C C . GLY A 1 86 ? -6.278 13.026 20.475 1.00 92.50 86 GLY A C 1
ATOM 688 O O . GLY A 1 86 ? -5.265 13.246 21.135 1.00 92.50 86 GLY A O 1
ATOM 689 N N . ILE A 1 87 ? -6.272 12.194 19.431 1.00 91.31 87 ILE A N 1
ATOM 690 C CA . ILE A 1 87 ? -5.055 11.542 18.934 1.00 91.31 87 ILE A CA 1
ATOM 691 C C . ILE A 1 87 ? -4.266 12.534 18.082 1.00 91.31 87 ILE A C 1
ATOM 693 O O . ILE A 1 87 ? -4.826 13.226 17.244 1.00 91.31 87 ILE A O 1
ATOM 697 N N . GLN A 1 88 ? -2.954 12.606 18.277 1.00 90.12 88 GLN A N 1
ATOM 698 C CA . GLN A 1 88 ? -2.100 13.524 17.526 1.00 90.12 88 GLN A CA 1
ATOM 699 C C . GLN A 1 88 ? -1.278 12.767 16.486 1.00 90.12 88 GLN A C 1
ATOM 701 O O . GLN A 1 88 ? -0.702 11.719 16.790 1.00 90.12 88 GLN A O 1
ATOM 706 N N . PHE A 1 89 ? -1.190 13.344 15.288 1.00 89.31 89 PHE A N 1
ATOM 707 C CA . PHE A 1 89 ? -0.214 12.958 14.277 1.00 89.31 89 PHE A CA 1
ATOM 708 C C . PHE A 1 89 ? 0.916 13.989 14.240 1.00 89.31 89 PHE A C 1
ATOM 710 O O . PHE A 1 89 ? 0.684 15.198 14.162 1.00 89.31 89 PHE A O 1
ATOM 717 N N . GLY A 1 90 ? 2.154 13.513 14.305 1.00 88.00 90 GLY A N 1
ATOM 718 C CA . GLY A 1 90 ? 3.348 14.335 14.189 1.00 88.00 90 GLY A CA 1
ATOM 719 C C . GLY A 1 90 ? 3.495 14.951 12.797 1.00 88.00 90 GLY A C 1
ATOM 720 O O . GLY A 1 90 ? 2.865 14.536 11.823 1.00 88.00 90 GLY A O 1
ATOM 721 N N . HIS A 1 91 ? 4.385 15.939 12.683 1.00 86.56 91 HIS A N 1
ATOM 722 C CA . HIS A 1 91 ? 4.635 16.631 11.417 1.00 86.56 91 HIS A CA 1
ATOM 723 C C . HIS A 1 91 ? 5.029 15.667 10.286 1.00 86.56 91 HIS A C 1
ATOM 725 O O . HIS A 1 91 ? 4.447 15.720 9.205 1.00 86.56 91 HIS A O 1
ATOM 731 N N . PHE A 1 92 ? 5.961 14.747 10.554 1.00 80.50 92 PHE A N 1
ATOM 732 C CA . PHE A 1 92 ? 6.410 13.755 9.574 1.00 80.50 92 PHE A CA 1
ATOM 733 C C . PHE A 1 92 ? 5.277 12.846 9.093 1.00 80.50 92 PHE A C 1
ATOM 735 O O . PHE A 1 92 ? 5.168 12.594 7.899 1.00 80.50 92 PHE A O 1
ATOM 742 N N . GLU A 1 93 ? 4.394 12.408 9.991 1.00 85.12 93 GLU A N 1
ATOM 743 C CA . GLU A 1 93 ? 3.253 11.555 9.639 1.00 85.12 93 GLU A CA 1
ATOM 744 C C . GLU A 1 93 ? 2.296 12.290 8.704 1.00 85.12 93 GLU A C 1
ATOM 746 O O . GLU A 1 93 ? 1.891 11.747 7.682 1.00 85.12 93 GLU A O 1
ATOM 751 N N . ARG A 1 94 ? 1.997 13.562 8.993 1.00 85.56 94 ARG A N 1
ATOM 752 C CA . ARG A 1 94 ? 1.150 14.394 8.127 1.00 85.56 94 ARG A CA 1
ATOM 753 C C . ARG A 1 94 ? 1.756 14.609 6.745 1.00 85.56 94 ARG A C 1
ATOM 755 O O . ARG A 1 94 ? 1.032 14.576 5.752 1.00 85.56 94 ARG A O 1
ATOM 762 N N . VAL A 1 95 ? 3.071 14.815 6.674 1.00 83.00 95 VAL A N 1
ATOM 763 C CA . VAL A 1 95 ? 3.780 14.935 5.394 1.00 83.00 95 VAL A CA 1
ATOM 764 C C . VAL A 1 95 ? 3.688 13.623 4.613 1.00 83.00 95 VAL A C 1
ATOM 766 O O . VAL A 1 95 ? 3.301 13.654 3.448 1.00 83.00 95 VAL A O 1
ATOM 769 N N . MET A 1 96 ? 3.953 12.479 5.249 1.00 78.69 96 MET A N 1
ATOM 770 C CA . MET A 1 96 ? 3.885 11.168 4.591 1.00 78.69 96 MET A CA 1
ATOM 771 C C . MET A 1 96 ? 2.472 10.838 4.100 1.00 78.69 96 MET A C 1
ATOM 773 O O . MET A 1 96 ? 2.309 10.470 2.940 1.00 78.69 96 MET A O 1
ATOM 777 N N . MET A 1 97 ? 1.444 11.063 4.925 1.00 83.12 97 MET A N 1
ATOM 778 C CA . MET A 1 97 ? 0.043 10.855 4.533 1.00 83.12 97 MET A CA 1
ATOM 779 C C . MET A 1 97 ? -0.357 11.708 3.324 1.00 83.12 97 MET A C 1
ATOM 781 O O . MET A 1 97 ? -1.079 11.244 2.445 1.00 83.12 97 MET A O 1
ATOM 785 N N . ARG A 1 98 ? 0.121 12.959 3.258 1.00 80.69 98 ARG A N 1
ATOM 786 C CA . ARG A 1 98 ? -0.157 13.855 2.129 1.00 80.69 98 ARG A CA 1
ATOM 787 C C . ARG A 1 98 ? 0.536 13.400 0.847 1.00 80.69 98 ARG A C 1
ATOM 789 O O . ARG A 1 98 ? -0.060 13.509 -0.217 1.00 80.69 98 ARG A O 1
ATOM 796 N N . LEU A 1 99 ? 1.783 12.941 0.940 1.00 76.75 99 LEU A N 1
ATOM 797 C CA . LEU A 1 99 ? 2.561 12.523 -0.227 1.00 76.75 99 LEU A CA 1
ATOM 798 C C . LEU A 1 99 ? 2.027 11.226 -0.840 1.00 76.75 99 LEU A C 1
ATOM 800 O O . LEU A 1 99 ? 2.014 11.097 -2.058 1.00 76.75 99 LEU A O 1
ATOM 804 N N . GLN A 1 100 ? 1.539 10.298 -0.015 1.00 73.88 100 GLN A N 1
ATOM 805 C CA . GLN A 1 100 ? 1.120 8.985 -0.504 1.00 73.88 100 GLN A CA 1
ATOM 806 C C . GLN A 1 100 ? -0.215 8.994 -1.256 1.00 73.88 100 GLN A C 1
ATOM 808 O O . GLN A 1 100 ? -0.468 8.098 -2.060 1.00 73.88 100 GLN A O 1
ATOM 813 N N . SER A 1 101 ? -1.066 10.003 -1.031 1.00 83.75 101 SER A N 1
ATOM 814 C CA . SER A 1 101 ? -2.425 10.058 -1.599 1.00 83.75 101 SER A CA 1
ATOM 815 C C . SER A 1 101 ? -3.173 8.727 -1.411 1.00 83.75 101 SER A C 1
ATOM 817 O O . SER A 1 101 ? -3.753 8.169 -2.352 1.00 83.75 101 SER A O 1
ATOM 819 N N . GLU A 1 102 ? -3.068 8.196 -0.188 1.00 87.12 102 GLU A N 1
ATOM 820 C CA . GLU A 1 102 ? -3.470 6.839 0.168 1.00 87.12 102 GLU A CA 1
ATOM 821 C C . GLU A 1 102 ? -4.990 6.714 0.367 1.00 87.12 102 GLU A C 1
ATOM 823 O O . GLU A 1 102 ? -5.646 7.559 0.991 1.00 87.12 102 GLU A O 1
ATOM 828 N N . TYR A 1 103 ? -5.521 5.602 -0.136 1.00 90.88 103 TYR A N 1
ATOM 829 C CA . TYR A 1 103 ? -6.841 5.068 0.161 1.00 90.88 103 TYR A CA 1
ATOM 830 C C . TYR A 1 103 ? -6.677 3.705 0.833 1.00 90.88 103 TYR A C 1
ATOM 832 O O . TYR A 1 103 ? -6.052 2.800 0.277 1.00 90.88 103 TYR A O 1
ATOM 840 N N . ALA A 1 104 ? -7.274 3.538 2.006 1.00 91.38 104 ALA A N 1
ATOM 841 C CA . ALA A 1 104 ? -7.267 2.276 2.730 1.00 91.38 104 ALA A CA 1
ATOM 842 C C . ALA A 1 104 ? -8.537 1.482 2.397 1.00 91.38 104 ALA A C 1
ATOM 844 O O . ALA A 1 104 ? -9.644 1.950 2.678 1.00 91.38 104 ALA A O 1
ATOM 845 N N . SER A 1 105 ? -8.390 0.280 1.828 1.00 93.56 105 SER A N 1
ATOM 846 C CA . SER A 1 105 ? -9.504 -0.672 1.716 1.00 93.56 105 SER A CA 1
ATOM 847 C C . SER A 1 105 ? -9.636 -1.482 2.998 1.00 93.56 105 SER A C 1
ATOM 849 O O . SER A 1 105 ? -8.633 -1.914 3.569 1.00 93.56 105 SER A O 1
ATOM 851 N N . VAL A 1 106 ? -10.863 -1.720 3.449 1.00 92.62 106 VAL A N 1
ATOM 852 C CA . VAL A 1 106 ? -11.134 -2.504 4.659 1.00 92.62 106 VAL A CA 1
ATOM 853 C C . VAL A 1 106 ? -11.276 -3.990 4.326 1.00 92.62 106 VAL A C 1
ATOM 855 O O . VAL A 1 106 ? -12.077 -4.356 3.470 1.00 92.62 106 VAL A O 1
ATOM 858 N N . ASN A 1 107 ? -10.588 -4.852 5.084 1.00 93.31 107 ASN A N 1
ATOM 859 C CA . ASN A 1 107 ? -10.673 -6.320 5.050 1.00 93.31 107 ASN A CA 1
ATOM 860 C C . ASN A 1 107 ? -10.181 -6.972 3.743 1.00 93.31 107 ASN A C 1
ATOM 862 O O . ASN A 1 107 ? -9.207 -7.718 3.756 1.00 93.31 107 ASN A O 1
ATOM 866 N N . SER A 1 108 ? -10.817 -6.708 2.604 1.00 94.25 108 SER A N 1
ATOM 867 C CA . SER A 1 108 ? -10.442 -7.336 1.334 1.00 94.25 108 SER A CA 1
ATOM 868 C C . SER A 1 108 ? -10.666 -6.419 0.136 1.00 94.25 108 SER A C 1
ATOM 870 O O . SER A 1 108 ? -11.368 -5.413 0.216 1.00 94.25 108 SER A O 1
ATOM 872 N N . ILE A 1 109 ? -10.031 -6.762 -0.982 1.00 94.12 109 ILE A N 1
ATOM 873 C CA . ILE A 1 109 ? -10.324 -6.202 -2.299 1.00 94.12 109 ILE A CA 1
ATOM 874 C C . ILE A 1 109 ? -10.656 -7.379 -3.211 1.00 94.12 109 ILE A C 1
ATOM 876 O O . ILE A 1 109 ? -9.775 -8.213 -3.459 1.00 94.12 109 ILE A O 1
ATOM 880 N N . PRO A 1 110 ? -11.902 -7.472 -3.691 1.00 93.31 110 PRO A N 1
ATOM 881 C CA . PRO A 1 110 ? -12.355 -8.619 -4.453 1.00 93.31 110 PRO A CA 1
ATOM 882 C C . PRO A 1 110 ? -11.835 -8.548 -5.900 1.00 93.31 110 PRO A C 1
ATOM 884 O O . PRO A 1 110 ? -11.401 -7.495 -6.379 1.00 93.31 110 PRO A O 1
ATOM 887 N N . ILE A 1 111 ? -11.831 -9.685 -6.599 1.00 93.31 111 ILE A N 1
ATOM 888 C CA . ILE A 1 111 ? -11.206 -9.810 -7.927 1.00 93.31 111 ILE A CA 1
ATOM 889 C C . ILE A 1 111 ? -11.862 -8.910 -8.979 1.00 93.31 111 ILE A C 1
ATOM 891 O O . ILE A 1 111 ? -11.184 -8.429 -9.882 1.00 93.31 111 ILE A O 1
ATOM 895 N N . GLU A 1 112 ? -13.153 -8.624 -8.830 1.00 92.94 112 GLU A N 1
ATOM 896 C CA . GLU A 1 112 ? -13.963 -7.799 -9.731 1.00 92.94 112 GLU A CA 1
ATOM 897 C C . GLU A 1 112 ? -13.542 -6.325 -9.708 1.00 92.94 112 GLU A C 1
ATOM 899 O O . GLU A 1 112 ? -13.903 -5.542 -10.594 1.00 92.94 112 GLU A O 1
ATOM 904 N N . ASN A 1 113 ? -12.777 -5.927 -8.692 1.00 91.19 113 ASN A N 1
ATOM 905 C CA . ASN A 1 113 ? -12.215 -4.591 -8.595 1.00 91.19 113 ASN A CA 1
ATOM 906 C C . ASN A 1 113 ? -10.812 -4.522 -9.215 1.00 91.19 113 ASN A C 1
ATOM 908 O O . ASN A 1 113 ? -10.327 -3.421 -9.450 1.00 91.19 113 ASN A O 1
ATOM 912 N N . ILE A 1 114 ? -10.163 -5.649 -9.527 1.00 90.69 114 ILE A N 1
ATOM 913 C CA . ILE A 1 114 ? -8.803 -5.685 -10.080 1.00 90.69 114 ILE A CA 1
ATOM 914 C C . ILE A 1 114 ? -8.870 -5.624 -11.607 1.00 90.69 114 ILE A C 1
ATOM 916 O O . ILE A 1 114 ? -9.183 -6.601 -12.281 1.00 90.69 114 ILE A O 1
ATOM 920 N N . GLN A 1 115 ? -8.537 -4.464 -12.165 1.00 89.00 115 GLN A N 1
ATOM 921 C CA . GLN A 1 115 ? -8.689 -4.177 -13.595 1.00 89.00 115 GLN A CA 1
ATOM 922 C C . GLN A 1 115 ? -7.501 -4.653 -14.437 1.00 89.00 115 GLN A C 1
ATOM 924 O O . GLN A 1 115 ? -7.637 -4.880 -15.635 1.00 89.00 115 GLN A O 1
ATOM 929 N N . GLY A 1 116 ? -6.321 -4.782 -13.831 1.00 88.06 116 GLY A N 1
ATOM 930 C CA . GLY A 1 116 ? -5.107 -5.153 -14.545 1.00 88.06 116 GLY A CA 1
ATOM 931 C C . GLY A 1 116 ? -3.886 -5.185 -13.638 1.00 88.06 116 GLY A C 1
ATOM 932 O O . GLY A 1 116 ? -3.927 -4.713 -12.500 1.00 88.06 116 GLY A O 1
ATOM 933 N N . ALA A 1 117 ? -2.797 -5.756 -14.148 1.00 89.25 117 ALA A N 1
ATOM 934 C CA . ALA A 1 117 ? -1.520 -5.812 -13.457 1.00 89.25 117 ALA A CA 1
ATOM 935 C C . ALA A 1 117 ? -0.371 -5.655 -14.449 1.00 89.25 117 ALA A C 1
ATOM 937 O O . ALA A 1 117 ? -0.408 -6.233 -15.534 1.00 89.25 117 ALA A O 1
ATOM 938 N N . VAL A 1 118 ? 0.660 -4.920 -14.044 1.00 90.88 118 VAL A N 1
ATOM 939 C CA . VAL A 1 118 ? 1.924 -4.802 -14.778 1.00 90.88 118 VAL A CA 1
ATOM 940 C C . VAL A 1 118 ? 3.075 -5.204 -13.865 1.00 90.88 118 VAL A C 1
ATOM 942 O O . VAL A 1 118 ? 3.092 -4.856 -12.681 1.00 90.88 118 VAL A O 1
ATOM 945 N N . GLU A 1 119 ? 4.033 -5.956 -14.399 1.00 92.19 119 GLU A N 1
ATOM 946 C CA . GLU A 1 119 ? 5.277 -6.248 -13.686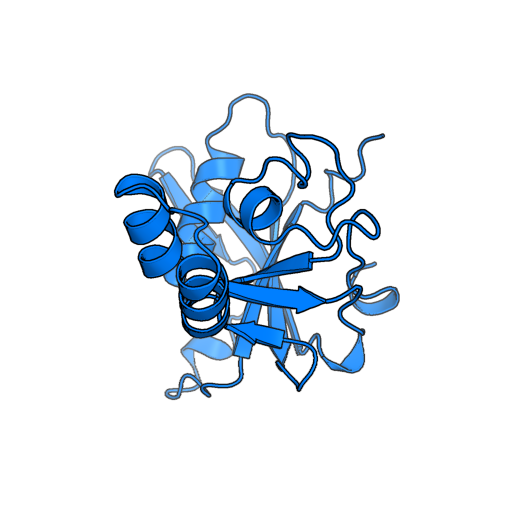 1.00 92.19 119 GLU A CA 1
ATOM 947 C C . GLU A 1 119 ? 6.151 -4.992 -13.677 1.00 92.19 119 GLU A C 1
ATOM 949 O O . GLU A 1 119 ? 6.318 -4.334 -14.705 1.00 92.19 119 GLU A O 1
ATOM 954 N N . LEU A 1 120 ? 6.700 -4.660 -12.509 1.00 92.81 120 LEU A N 1
ATOM 955 C CA . LEU A 1 120 ? 7.646 -3.565 -12.335 1.00 92.81 120 LEU A CA 1
ATOM 956 C C . LEU A 1 120 ? 9.066 -4.125 -12.344 1.00 92.81 120 LEU A C 1
ATOM 958 O O . LEU A 1 120 ? 9.371 -5.020 -11.561 1.00 92.81 120 LEU A O 1
ATOM 962 N N . VAL A 1 121 ? 9.954 -3.569 -13.161 1.00 93.44 121 VAL A N 1
ATOM 963 C CA . VAL A 1 121 ? 11.368 -3.959 -13.250 1.00 93.44 121 VAL A CA 1
ATOM 964 C C . VAL A 1 121 ? 12.249 -2.794 -12.837 1.00 93.44 121 VAL A C 1
ATOM 966 O O . VAL A 1 121 ? 12.020 -1.657 -13.240 1.00 93.44 121 VAL A O 1
ATOM 969 N N . TYR A 1 122 ? 13.265 -3.083 -12.031 1.00 94.06 122 TYR A N 1
ATOM 970 C CA . TYR A 1 122 ? 14.181 -2.080 -11.509 1.00 94.06 122 TYR A CA 1
ATOM 971 C C . TYR A 1 122 ? 15.541 -2.145 -12.191 1.00 94.06 122 TYR A C 1
ATOM 973 O O . TYR A 1 122 ? 16.223 -3.169 -12.134 1.00 94.06 122 TYR A O 1
ATOM 981 N N . ASP A 1 123 ? 15.952 -1.028 -12.782 1.00 92.75 123 ASP A N 1
ATOM 982 C CA . ASP A 1 123 ? 17.321 -0.823 -13.231 1.00 92.75 123 ASP A CA 1
ATOM 983 C C . ASP A 1 123 ? 18.142 -0.211 -12.089 1.00 92.75 123 ASP A C 1
ATOM 985 O O . ASP A 1 123 ? 17.974 0.958 -11.723 1.00 92.75 123 ASP A O 1
ATOM 989 N N . ARG A 1 124 ? 19.047 -1.020 -11.526 1.00 89.12 124 ARG A N 1
ATOM 990 C CA . ARG A 1 124 ? 19.927 -0.616 -10.420 1.00 89.12 124 ARG A CA 1
ATOM 991 C C . ARG A 1 124 ? 20.955 0.439 -10.826 1.00 89.12 124 ARG A C 1
ATOM 993 O O . ARG A 1 124 ? 21.375 1.197 -9.960 1.00 89.12 124 ARG A O 1
ATOM 1000 N N . ASN A 1 125 ? 21.347 0.507 -12.098 1.00 91.75 125 ASN A N 1
ATOM 1001 C CA . ASN A 1 125 ? 22.404 1.412 -12.553 1.00 91.75 125 ASN A CA 1
ATOM 1002 C C . ASN A 1 125 ? 21.929 2.867 -12.568 1.00 91.75 125 ASN A C 1
ATOM 1004 O O . ASN A 1 125 ? 22.687 3.772 -12.234 1.00 91.75 125 ASN A O 1
ATOM 1008 N N . ILE A 1 126 ? 20.660 3.083 -12.923 1.00 91.88 126 ILE A N 1
ATOM 1009 C CA . ILE A 1 126 ? 20.050 4.418 -13.038 1.00 91.88 126 ILE A CA 1
ATOM 1010 C C . ILE A 1 126 ? 18.959 4.674 -11.992 1.00 91.88 126 ILE A C 1
ATOM 1012 O O . ILE A 1 126 ? 18.323 5.723 -11.996 1.00 91.88 126 ILE A O 1
ATOM 1016 N N . SER A 1 127 ? 18.732 3.721 -11.085 1.00 90.56 127 SER A N 1
ATOM 1017 C CA . SER A 1 127 ? 17.694 3.785 -10.050 1.00 90.56 127 SER A CA 1
ATOM 1018 C C . SER A 1 127 ? 16.289 4.070 -10.604 1.00 90.56 127 SER A C 1
ATOM 1020 O O . SER A 1 127 ? 15.497 4.801 -9.998 1.00 90.56 127 SER A O 1
ATOM 1022 N N . MET A 1 128 ? 15.946 3.479 -11.751 1.00 92.00 128 MET A N 1
ATOM 1023 C CA . MET A 1 128 ? 14.640 3.656 -12.398 1.00 92.00 128 MET A CA 1
ATOM 1024 C C . MET A 1 128 ? 13.786 2.394 -12.321 1.00 92.00 128 MET A C 1
ATOM 1026 O O . MET A 1 128 ? 14.281 1.279 -12.465 1.00 92.00 128 MET A O 1
ATOM 1030 N N . VAL A 1 129 ? 12.483 2.589 -12.114 1.00 92.56 129 VAL A N 1
ATOM 1031 C CA . VAL A 1 129 ? 11.474 1.531 -12.202 1.00 92.56 129 VAL A CA 1
ATOM 1032 C C . VAL A 1 129 ? 10.757 1.678 -13.536 1.00 92.56 129 VAL A C 1
ATOM 1034 O O . VAL A 1 129 ? 10.231 2.744 -13.846 1.00 92.56 129 VAL A O 1
ATOM 1037 N N . ASN A 1 130 ? 10.741 0.599 -14.305 1.00 91.00 130 ASN A N 1
ATOM 1038 C CA . ASN A 1 130 ? 10.049 0.470 -15.577 1.00 91.00 130 ASN A CA 1
ATOM 1039 C C . ASN A 1 130 ? 8.952 -0.591 -15.459 1.00 91.00 130 ASN A C 1
ATOM 1041 O O . ASN A 1 130 ? 8.899 -1.344 -14.489 1.00 91.00 130 ASN A O 1
ATOM 1045 N N . ILE A 1 131 ? 8.090 -0.664 -16.462 1.00 89.75 131 ILE A N 1
ATOM 1046 C CA . ILE A 1 131 ? 7.065 -1.701 -16.585 1.00 89.75 131 ILE A CA 1
ATOM 1047 C C . ILE A 1 131 ? 7.457 -2.707 -17.668 1.00 89.75 131 ILE A C 1
ATOM 1049 O O . ILE A 1 131 ? 8.132 -2.353 -18.635 1.00 89.75 131 ILE A O 1
ATOM 1053 N N . VAL A 1 132 ? 7.001 -3.947 -17.528 1.00 84.25 132 VAL A N 1
ATOM 1054 C CA . VAL A 1 132 ? 7.049 -4.951 -18.598 1.00 84.25 132 VAL A CA 1
ATOM 1055 C C . VAL A 1 132 ? 5.642 -5.127 -19.156 1.00 84.25 132 VAL A C 1
ATOM 1057 O O . VAL A 1 132 ? 4.717 -5.463 -18.416 1.00 84.25 132 VAL A O 1
ATOM 1060 N N . GLY A 1 133 ? 5.487 -4.911 -20.462 1.00 72.25 133 GLY A N 1
ATOM 1061 C CA . GLY A 1 133 ? 4.202 -4.981 -21.161 1.00 72.25 133 GLY A CA 1
ATOM 1062 C C . GLY A 1 133 ? 3.616 -3.608 -21.501 1.00 72.25 133 GLY A C 1
ATOM 1063 O O . GLY A 1 133 ? 4.285 -2.582 -21.385 1.00 72.25 133 GLY A O 1
ATOM 1064 N N . VAL A 1 134 ? 2.368 -3.603 -21.973 1.00 65.62 134 VAL A N 1
ATOM 1065 C CA . VAL A 1 134 ? 1.658 -2.385 -22.390 1.00 65.62 134 VAL A CA 1
ATOM 1066 C C . VAL A 1 134 ? 0.968 -1.753 -21.182 1.00 65.62 134 VAL A C 1
ATOM 1068 O O . VAL A 1 134 ? 0.153 -2.401 -20.526 1.00 65.62 134 VAL A O 1
ATOM 1071 N N . ASP A 1 135 ? 1.281 -0.484 -20.904 1.00 66.00 135 ASP A N 1
ATOM 1072 C CA . ASP A 1 135 ? 0.503 0.336 -19.968 1.00 66.00 135 ASP A CA 1
ATOM 1073 C C . ASP A 1 135 ? -0.669 0.969 -20.706 1.00 66.00 135 ASP A C 1
ATOM 1075 O O . ASP A 1 135 ? -0.520 2.011 -21.349 1.00 66.00 135 ASP A O 1
ATOM 1079 N N . TYR A 1 136 ? -1.849 0.369 -20.600 1.00 56.00 136 TYR A N 1
ATOM 1080 C CA . TYR A 1 136 ? -3.055 0.961 -21.180 1.00 56.00 136 TYR A CA 1
ATOM 1081 C C . TYR A 1 136 ? -3.419 2.321 -20.542 1.00 56.00 136 TYR A C 1
ATOM 1083 O O . TYR A 1 136 ? -4.279 3.026 -21.060 1.00 56.00 136 TYR A O 1
ATOM 1091 N N . GLU A 1 137 ? -2.760 2.742 -19.452 1.00 53.59 137 GLU A N 1
ATOM 1092 C CA . GLU A 1 137 ? -2.972 4.068 -18.855 1.00 53.59 137 GLU A CA 1
ATOM 1093 C C . GLU A 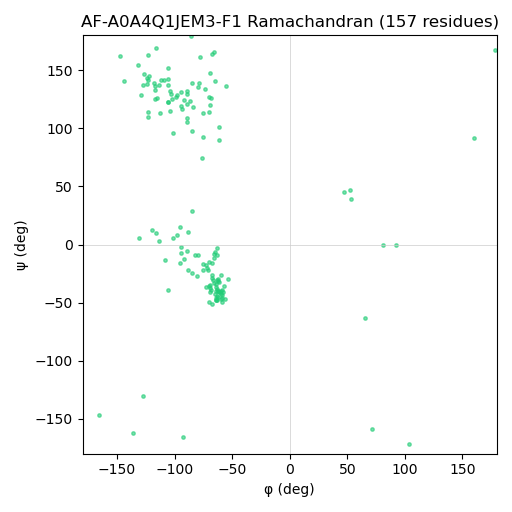1 137 ? -2.233 5.209 -19.560 1.00 53.59 137 GLU A C 1
ATOM 1095 O O . GLU A 1 137 ? -2.712 6.339 -19.531 1.00 53.59 137 GLU A O 1
ATOM 1100 N N . LYS A 1 138 ? -1.103 4.956 -20.240 1.00 49.50 138 LYS A N 1
ATOM 1101 C CA . LYS A 1 138 ? -0.427 6.025 -21.003 1.00 49.50 138 LYS A CA 1
ATOM 1102 C C . LYS A 1 138 ? -1.195 6.429 -22.265 1.00 49.50 138 LYS A C 1
ATOM 1104 O O . LYS A 1 138 ? -0.973 7.527 -22.771 1.00 49.50 138 LYS A O 1
ATOM 1109 N N . GLU A 1 139 ? -2.094 5.577 -22.757 1.00 42.34 139 GLU A N 1
ATOM 1110 C CA . GLU A 1 139 ? -2.918 5.851 -23.942 1.00 42.34 139 GLU A CA 1
ATOM 1111 C C . GLU A 1 139 ? -4.232 6.575 -23.615 1.00 42.34 139 GLU A C 1
ATOM 1113 O O . GLU A 1 139 ? -4.779 7.274 -24.469 1.00 42.34 139 GLU A O 1
ATOM 1118 N N . ILE A 1 140 ? -4.715 6.499 -22.372 1.00 42.47 140 ILE A N 1
ATOM 1119 C CA . ILE A 1 140 ? -5.957 7.151 -21.954 1.00 42.47 140 ILE A CA 1
ATOM 1120 C C . ILE A 1 140 ? -5.601 8.435 -21.202 1.00 42.47 140 ILE A C 1
ATOM 1122 O O . ILE A 1 140 ? -5.330 8.436 -20.004 1.00 42.47 140 ILE A O 1
ATOM 1126 N N . LYS A 1 141 ? -5.606 9.568 -21.915 1.00 36.69 141 LYS A N 1
ATOM 1127 C CA . LYS A 1 141 ? -5.591 10.904 -21.299 1.00 36.69 141 LYS A CA 1
ATOM 1128 C C . LYS A 1 141 ? -6.849 11.081 -20.442 1.00 36.69 141 LYS A C 1
ATOM 1130 O O . LYS A 1 141 ? -7.875 11.541 -20.929 1.00 36.69 141 LYS A O 1
ATOM 1135 N N . GLY A 1 142 ? -6.756 10.714 -19.173 1.00 42.12 142 GLY A N 1
ATOM 1136 C CA . GLY A 1 142 ? -7.825 10.871 -18.198 1.00 42.12 142 GLY A CA 1
ATOM 1137 C C . GLY A 1 142 ? -7.597 9.936 -17.025 1.00 42.12 142 GLY A C 1
ATOM 1138 O O . GLY A 1 142 ? -8.027 8.788 -17.062 1.00 42.12 142 GLY A O 1
ATOM 1139 N N . PHE A 1 143 ? -6.908 10.425 -15.993 1.00 45.41 143 PHE A N 1
ATOM 1140 C CA . PHE A 1 143 ? -6.946 9.796 -14.677 1.00 45.41 143 PHE A CA 1
ATOM 1141 C C . PHE A 1 143 ? -8.398 9.839 -14.199 1.00 45.41 143 PHE A C 1
ATOM 1143 O O . PHE A 1 143 ? -8.888 10.888 -13.783 1.00 45.41 143 PHE A O 1
ATOM 1150 N N . ASP A 1 144 ? -9.100 8.720 -14.326 1.00 50.56 144 ASP A N 1
ATOM 1151 C CA . ASP A 1 144 ? -10.423 8.566 -13.743 1.00 50.56 144 ASP A CA 1
ATOM 1152 C C . ASP A 1 144 ? -10.238 8.518 -12.220 1.00 50.56 144 ASP A C 1
ATOM 1154 O O . ASP A 1 144 ? -9.496 7.674 -11.705 1.00 50.56 144 ASP A O 1
ATOM 1158 N N . SER A 1 145 ? -10.856 9.453 -11.496 1.00 51.78 145 SER A N 1
ATOM 1159 C CA . SER A 1 145 ? -10.615 9.727 -10.067 1.00 51.78 145 SER A CA 1
ATOM 1160 C C . SER A 1 145 ? -10.968 8.566 -9.125 1.00 51.78 145 SER A C 1
ATOM 1162 O O . SER A 1 145 ? -10.736 8.656 -7.921 1.00 51.78 145 SER A O 1
ATOM 1164 N N . CYS A 1 146 ? -11.498 7.467 -9.665 1.00 58.53 146 CYS A N 1
ATOM 1165 C CA . CYS A 1 146 ? -11.873 6.252 -8.945 1.00 58.53 146 CYS A CA 1
ATOM 1166 C C . CYS A 1 146 ? -10.853 5.103 -9.069 1.00 58.53 146 CYS A C 1
ATOM 1168 O O . CYS A 1 146 ? -11.140 3.991 -8.621 1.00 58.53 146 CYS A O 1
ATOM 1170 N N . SER A 1 147 ? -9.695 5.321 -9.705 1.00 60.50 147 SER A N 1
ATOM 1171 C CA . SER A 1 147 ? -8.646 4.295 -9.818 1.00 60.50 147 SER A CA 1
ATOM 1172 C C . SER A 1 147 ? -7.600 4.441 -8.707 1.00 60.50 147 SER A C 1
ATOM 1174 O O . SER A 1 147 ? -7.068 5.526 -8.479 1.00 60.50 147 SER A O 1
ATOM 1176 N N . CYS A 1 148 ? -7.278 3.336 -8.035 1.00 74.25 148 CYS A N 1
ATOM 1177 C CA . CYS A 1 148 ? -6.180 3.234 -7.071 1.00 74.25 148 CYS A CA 1
ATOM 1178 C C . CYS A 1 148 ? -5.208 2.120 -7.483 1.00 74.25 148 CYS A C 1
ATOM 1180 O O . CYS A 1 148 ? -5.539 1.240 -8.282 1.00 74.25 148 CYS A O 1
ATOM 1182 N N . PHE A 1 149 ? -4.008 2.135 -6.911 1.00 74.56 149 PHE A N 1
ATOM 1183 C CA . PHE A 1 149 ? -2.939 1.192 -7.202 1.00 74.56 149 PHE A CA 1
ATOM 1184 C C . PHE A 1 149 ? -2.470 0.468 -5.946 1.00 74.56 149 PHE A C 1
ATOM 1186 O O . PHE A 1 149 ? -2.323 1.068 -4.881 1.00 74.56 149 PHE A O 1
ATOM 1193 N N . ILE A 1 150 ? -2.164 -0.820 -6.098 1.00 79.12 150 ILE A N 1
ATOM 1194 C CA . ILE A 1 150 ? -1.450 -1.615 -5.093 1.00 79.12 150 ILE A CA 1
ATOM 1195 C C . ILE A 1 150 ? -0.142 -2.108 -5.676 1.00 79.12 150 ILE A C 1
ATOM 1197 O O . ILE A 1 150 ? -0.098 -2.588 -6.810 1.00 79.12 150 ILE A O 1
ATOM 1201 N N . ILE A 1 151 ? 0.907 -2.057 -4.859 1.00 72.81 151 ILE A N 1
ATOM 1202 C CA . ILE A 1 151 ? 2.160 -2.751 -5.134 1.00 72.81 151 ILE A CA 1
ATOM 1203 C C . ILE A 1 151 ? 2.237 -3.975 -4.248 1.00 72.81 151 ILE A C 1
ATOM 1205 O O . ILE A 1 151 ? 2.347 -3.868 -3.030 1.00 72.81 151 ILE A O 1
ATOM 1209 N N . GLN A 1 152 ? 2.219 -5.143 -4.880 1.00 72.00 152 GLN A N 1
ATOM 1210 C CA . GLN A 1 152 ? 2.366 -6.413 -4.185 1.00 72.00 152 GLN A CA 1
ATOM 1211 C C . GLN A 1 152 ? 3.633 -7.118 -4.646 1.00 72.00 152 GLN A C 1
ATOM 1213 O O . GLN A 1 152 ? 3.879 -7.284 -5.844 1.00 72.00 152 GLN A O 1
ATOM 1218 N N . CYS A 1 153 ? 4.402 -7.607 -3.676 1.00 58.28 153 CYS A N 1
ATOM 1219 C CA . CYS A 1 153 ? 5.451 -8.576 -3.940 1.00 58.28 153 CYS A CA 1
ATOM 1220 C C . CYS A 1 153 ? 4.847 -9.984 -3.981 1.00 58.28 153 CYS A C 1
ATOM 1222 O O . CYS A 1 153 ? 4.314 -10.461 -2.976 1.00 58.28 153 CYS A O 1
ATOM 1224 N N . LEU A 1 154 ? 4.940 -10.665 -5.130 1.00 50.12 154 LEU A N 1
ATOM 1225 C CA . LEU A 1 154 ? 4.470 -12.055 -5.259 1.00 50.12 154 LEU A CA 1
ATOM 1226 C C . LEU A 1 154 ? 5.370 -13.050 -4.511 1.00 50.12 154 LEU A C 1
ATOM 1228 O O . LEU A 1 154 ? 4.914 -14.132 -4.154 1.00 50.12 154 LEU A O 1
ATOM 1232 N N . LEU A 1 155 ? 6.623 -12.672 -4.244 1.00 36.53 155 LEU A N 1
ATOM 1233 C CA . LEU A 1 155 ? 7.591 -13.497 -3.516 1.00 36.53 155 LEU A CA 1
ATOM 1234 C C . LEU A 1 155 ? 7.630 -13.196 -2.008 1.00 36.53 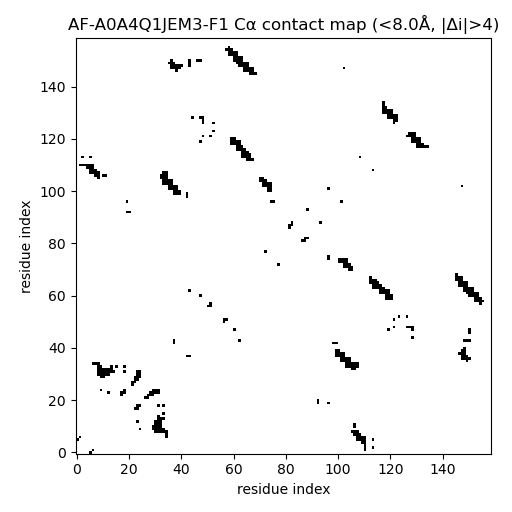155 LEU A C 1
ATOM 1236 O O . LEU A 1 155 ? 8.219 -13.961 -1.260 1.00 36.53 155 LEU A O 1
ATOM 1240 N N . CYS A 1 156 ? 6.931 -12.161 -1.521 1.00 36.00 156 CYS A N 1
ATOM 1241 C CA . CYS A 1 156 ? 6.740 -11.933 -0.080 1.00 36.00 156 CYS A CA 1
ATOM 1242 C C . CYS A 1 156 ? 5.552 -12.722 0.500 1.00 36.00 156 CYS A C 1
ATOM 1244 O O . CYS A 1 156 ? 4.973 -12.306 1.501 1.00 36.00 156 CYS A O 1
ATOM 1246 N N . ARG A 1 157 ? 5.199 -13.882 -0.073 1.00 32.44 157 ARG A N 1
ATOM 1247 C CA . ARG A 1 157 ? 4.536 -14.934 0.712 1.00 32.44 157 ARG A CA 1
ATOM 1248 C C . ARG A 1 157 ? 5.601 -15.609 1.574 1.00 32.44 157 ARG A C 1
ATOM 1250 O O . ARG A 1 157 ? 6.055 -16.702 1.258 1.00 32.44 157 ARG A O 1
ATOM 1257 N N . HIS A 1 158 ? 6.037 -14.934 2.630 1.00 30.33 158 HIS A N 1
ATOM 1258 C CA . HIS A 1 158 ? 6.944 -15.522 3.607 1.00 30.33 158 HIS A CA 1
ATOM 1259 C C . HIS A 1 158 ? 6.330 -15.466 5.002 1.00 30.33 158 HIS A C 1
ATOM 1261 O O . HIS A 1 158 ? 6.263 -14.386 5.594 1.00 30.33 158 HIS A O 1
ATOM 1267 N N . GLY A 1 159 ? 5.968 -16.665 5.480 1.00 33.12 159 GLY A N 1
ATOM 1268 C CA . GLY A 1 159 ? 5.793 -17.026 6.891 1.00 33.12 159 GLY A CA 1
ATOM 1269 C C . GLY A 1 159 ? 4.573 -16.423 7.545 1.00 33.12 159 GLY A C 1
ATOM 1270 O O . GLY A 1 159 ? 4.684 -15.252 7.974 1.00 33.12 159 GLY A O 1
#

pLDDT: mean 83.58, std 15.39, range [30.33, 96.25]

InterPro domains:
  IPR003898 Bordetella pertussis toxin A [PF02917] (2-117)

Radius of gyration: 15.78 Å; Cα contacts (8 Å, |Δi|>4): 265; chains: 1; bounding box: 40×34×45 Å

Secondary structure (DSSP, 8-state):
-HHHH-EE-SSSB--HHHHHTTTTSTTTTS-BSEEEEES-HHHHHHHHHHHHTSTT----EEEEEEE--TTEEEHHHHHHHHHHTT----HHHHHHHHHHTEEEEESEE-GGGEEEEEEEEEETTTTEEEEES--HHHHS----TTEEEEEEESS----

Nearest PDB structures (foldseek):
  4z9d-assembly3_C  TM=9.773E-01  e=3.733E-15  Escherichia coli
  7ee6-assembly1_G  TM=9.334E-01  e=3.549E-14  Salmonella enterica subsp. enterica serovar Typhi str. CT18
  4z9c-assembly1_A  TM=9.237E-01  e=6.049E-14  Escherichia coli
  6vx4-assembly1_G  TM=9.531E-01  e=3.831E-12  Salmonella enterica subsp. enterica serovar Typhi str. CT18
  6ro0-assembly1_A  TM=7.132E-01  e=3.185E-06  Bordetella pertussis

Organism: Salmonella enterica (NCBI:txid28901)

Solvent-accessible surface area (backbone atoms only — not comparable to full-atom values): 9170 Å² total; per-residue (Å²): 105,54,84,76,72,28,47,72,29,63,38,80,45,78,56,60,70,40,44,79,72,36,49,21,32,93,88,45,74,43,30,18,20,51,39,79,26,24,56,44,69,68,50,50,45,50,54,51,43,62,52,63,70,36,89,87,52,85,65,52,41,31,44,32,40,28,56,61,57,92,60,47,42,57,48,69,68,55,49,54,52,44,41,78,71,71,50,84,77,54,71,68,54,54,52,52,56,63,70,45,48,38,30,38,26,51,47,52,44,59,42,94,31,54,76,47,74,38,44,48,44,74,43,80,92,77,74,42,66,46,72,57,78,85,65,74,63,83,76,47,93,63,87,60,93,52,49,31,35,37,81,46,52,78,60,68,79,68,132